Protein AF-A0A060WZL1-F1 (afdb_monomer)

Structure (mmCIF, N/CA/C/O backbone):
data_AF-A0A060WZL1-F1
#
_entry.id   AF-A0A060WZL1-F1
#
loop_
_atom_site.group_PDB
_atom_site.id
_atom_site.type_symbol
_atom_site.label_atom_id
_atom_site.label_alt_id
_atom_site.label_comp_id
_atom_site.label_asym_id
_atom_site.label_entity_id
_atom_site.label_seq_id
_atom_site.pdbx_PDB_ins_code
_atom_site.Cartn_x
_atom_site.Cartn_y
_atom_site.Cartn_z
_atom_site.occupancy
_atom_site.B_iso_or_equiv
_atom_site.auth_seq_id
_atom_site.auth_comp_id
_atom_site.auth_asym_id
_atom_site.auth_atom_id
_atom_site.pdbx_PDB_model_num
ATOM 1 N N . MET A 1 1 ? -18.866 -3.033 -3.674 1.00 69.56 1 MET A N 1
ATOM 2 C CA . MET A 1 1 ? -18.060 -2.738 -2.461 1.00 69.56 1 MET A CA 1
ATOM 3 C C . MET A 1 1 ? -18.823 -1.912 -1.424 1.00 69.56 1 MET A C 1
ATOM 5 O O . MET A 1 1 ? -18.901 -2.348 -0.283 1.00 69.56 1 MET A O 1
ATOM 9 N N . LYS A 1 2 ? -19.464 -0.793 -1.807 1.00 71.50 2 LYS A N 1
ATOM 10 C CA . LYS A 1 2 ? -20.300 0.028 -0.901 1.00 71.50 2 LYS A CA 1
ATOM 11 C C . LYS A 1 2 ? -21.363 -0.769 -0.121 1.00 71.50 2 LYS A C 1
ATOM 13 O O . LYS A 1 2 ? -21.483 -0.596 1.085 1.00 71.50 2 LYS A O 1
ATOM 18 N N . SER A 1 3 ? -22.074 -1.692 -0.778 1.00 76.00 3 SER A N 1
ATOM 19 C CA . SER A 1 3 ? -23.080 -2.559 -0.135 1.00 76.00 3 SER A CA 1
ATOM 20 C C . SER A 1 3 ? -22.503 -3.445 0.976 1.00 76.00 3 SER A C 1
ATOM 22 O O . SER A 1 3 ? -23.128 -3.596 2.025 1.00 76.00 3 SER A O 1
ATOM 24 N N . ARG A 1 4 ? -21.287 -3.977 0.777 1.00 81.25 4 ARG A N 1
ATOM 25 C CA . ARG A 1 4 ? -20.574 -4.799 1.766 1.00 81.25 4 ARG A CA 1
ATOM 26 C C . ARG A 1 4 ? -20.196 -3.974 2.994 1.00 81.25 4 ARG A C 1
ATOM 28 O O . ARG A 1 4 ? -20.510 -4.383 4.102 1.00 81.25 4 ARG A O 1
ATOM 35 N N . ILE A 1 5 ? -19.616 -2.785 2.806 1.00 84.75 5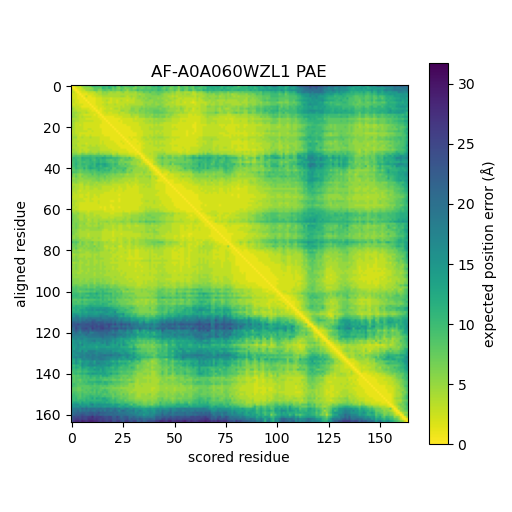 ILE A N 1
ATOM 36 C CA . ILE A 1 5 ? -19.284 -1.875 3.918 1.00 84.75 5 ILE A CA 1
ATOM 37 C C . ILE A 1 5 ? -20.544 -1.474 4.689 1.00 84.75 5 ILE A C 1
ATOM 39 O O . ILE A 1 5 ? -20.560 -1.553 5.914 1.00 84.75 5 ILE A O 1
ATOM 43 N N . GLY A 1 6 ? -21.629 -1.128 3.991 1.00 87.06 6 GLY A N 1
ATOM 44 C CA . GLY A 1 6 ? -22.903 -0.811 4.638 1.00 87.06 6 GLY A CA 1
ATOM 45 C C . GLY A 1 6 ? -23.427 -1.957 5.513 1.00 87.06 6 GLY A C 1
ATOM 46 O O . GLY A 1 6 ? -23.892 -1.716 6.625 1.00 87.06 6 GLY A O 1
ATOM 47 N N . PHE A 1 7 ? -23.305 -3.208 5.056 1.00 88.69 7 PHE A N 1
ATOM 48 C CA . PHE A 1 7 ? -23.651 -4.386 5.859 1.00 88.69 7 PHE A CA 1
ATOM 49 C C . PHE A 1 7 ? -22.784 -4.514 7.120 1.00 88.69 7 PHE A C 1
ATOM 51 O O . PHE A 1 7 ? -23.323 -4.779 8.197 1.00 88.69 7 PHE A O 1
ATOM 58 N N . LEU A 1 8 ? -21.471 -4.272 7.014 1.00 88.94 8 LEU A N 1
ATOM 59 C CA . LEU A 1 8 ? -20.570 -4.288 8.170 1.00 88.94 8 LEU A CA 1
ATOM 60 C C . LEU A 1 8 ? -20.987 -3.252 9.214 1.00 88.94 8 LEU A C 1
ATOM 62 O O . LEU A 1 8 ? -21.129 -3.580 10.390 1.00 88.94 8 LEU A O 1
ATOM 66 N N . PHE A 1 9 ? -21.252 -2.018 8.782 1.00 88.69 9 PHE A N 1
ATOM 67 C CA . PHE A 1 9 ? -21.652 -0.936 9.680 1.00 88.69 9 PHE A CA 1
ATOM 68 C C . PHE A 1 9 ? -22.984 -1.194 10.386 1.00 88.69 9 PHE A C 1
ATOM 70 O O . PHE A 1 9 ? -23.094 -0.883 11.572 1.00 88.69 9 PHE A O 1
ATOM 77 N N . ARG A 1 10 ? -23.967 -1.800 9.706 1.00 90.94 10 ARG A N 1
ATOM 78 C CA . ARG A 1 10 ? -25.245 -2.188 10.330 1.00 90.94 10 ARG A CA 1
ATOM 79 C C . ARG A 1 10 ? -25.059 -3.214 11.448 1.00 90.94 10 ARG A C 1
ATOM 81 O O . ARG A 1 10 ? -25.714 -3.120 12.475 1.00 90.94 10 ARG A O 1
ATOM 88 N N . ASN A 1 11 ? -24.113 -4.134 11.283 1.00 90.69 11 ASN A N 1
ATOM 89 C CA . ASN A 1 11 ? -23.844 -5.202 12.246 1.00 90.69 11 ASN A CA 1
ATOM 90 C C . ASN A 1 11 ? -22.670 -4.887 13.190 1.00 90.69 11 ASN A C 1
ATOM 92 O O . ASN A 1 11 ? -22.186 -5.762 13.905 1.00 90.69 11 ASN A O 1
ATOM 96 N N . LYS A 1 12 ? -22.194 -3.634 13.232 1.00 89.69 12 LYS A N 1
ATOM 97 C CA . LYS A 1 12 ? -20.957 -3.253 13.940 1.00 89.69 12 LYS A CA 1
ATOM 98 C C . LYS A 1 12 ? -20.962 -3.531 15.445 1.00 89.69 12 LYS A C 1
ATOM 100 O O . LYS A 1 12 ? -19.881 -3.550 16.035 1.00 89.69 12 LYS A O 1
ATOM 105 N N . ALA A 1 13 ? -22.139 -3.647 16.060 1.00 90.00 13 ALA A N 1
ATOM 106 C CA . ALA A 1 13 ? -22.301 -3.921 17.486 1.00 90.00 13 ALA A CA 1
ATOM 107 C C . ALA A 1 13 ? -21.988 -5.385 17.834 1.00 90.00 13 ALA A C 1
ATOM 109 O O . ALA A 1 13 ? -21.494 -5.653 18.922 1.00 90.00 13 ALA A O 1
ATOM 110 N N . PHE A 1 14 ? -22.191 -6.307 16.889 1.00 90.62 14 PHE A N 1
ATOM 111 C CA . PHE A 1 14 ? -22.017 -7.747 17.094 1.00 90.62 14 PHE A CA 1
ATOM 112 C C . PHE A 1 14 ? -20.566 -8.225 16.949 1.00 90.62 14 PHE A C 1
ATOM 114 O O . PHE A 1 14 ? -20.265 -9.385 17.209 1.00 90.62 14 PHE A O 1
ATOM 121 N N . PHE A 1 15 ? -19.649 -7.349 16.527 1.00 92.00 15 PHE A N 1
ATOM 122 C CA . PHE A 1 15 ? -18.254 -7.710 16.290 1.00 92.00 15 PHE A CA 1
ATOM 123 C C . PHE A 1 15 ? -17.327 -7.125 17.356 1.00 92.00 15 PHE A C 1
ATOM 125 O O . PHE A 1 15 ? -17.322 -5.912 17.599 1.00 92.00 15 PHE A O 1
ATOM 132 N N . THR A 1 16 ? -16.458 -7.972 17.911 1.00 94.25 16 THR A N 1
ATOM 133 C CA . THR A 1 16 ? -15.305 -7.534 18.709 1.00 94.25 16 THR A CA 1
ATOM 134 C C . THR A 1 16 ? -14.316 -6.754 17.839 1.00 94.25 16 THR A C 1
ATOM 136 O O . THR A 1 16 ? -14.303 -6.893 16.615 1.00 94.25 16 THR A O 1
ATOM 139 N N . HIS A 1 17 ? -13.457 -5.932 18.445 1.00 92.06 17 HIS A N 1
ATOM 140 C CA . HIS A 1 17 ? -12.475 -5.140 17.692 1.00 92.06 17 HIS A CA 1
ATOM 141 C C . HIS A 1 17 ? -11.554 -6.021 16.822 1.00 92.06 17 HIS A C 1
ATOM 143 O O . HIS A 1 17 ? -11.400 -5.761 15.627 1.00 92.06 17 HIS A O 1
ATOM 149 N N . ALA A 1 18 ? -11.049 -7.129 17.375 1.00 94.00 18 ALA A N 1
ATOM 150 C CA . ALA A 1 18 ? -10.236 -8.100 16.640 1.00 94.00 18 ALA A CA 1
ATOM 151 C C . ALA A 1 18 ? -10.992 -8.747 15.462 1.00 94.00 18 ALA A C 1
ATOM 153 O O . ALA A 1 18 ? -10.426 -8.925 14.378 1.00 94.00 18 ALA A O 1
ATOM 154 N N . ALA A 1 19 ? -12.285 -9.052 15.637 1.00 94.62 19 ALA A N 1
ATOM 155 C CA . ALA A 1 19 ? -13.120 -9.586 14.564 1.00 94.62 19 ALA A CA 1
ATOM 156 C C . ALA A 1 19 ? -13.303 -8.564 13.434 1.00 94.62 19 ALA A C 1
ATOM 158 O O . ALA A 1 19 ? -13.153 -8.915 12.265 1.00 94.62 19 ALA A O 1
ATOM 159 N N . LYS A 1 20 ? -13.546 -7.287 13.764 1.00 94.44 20 LYS A N 1
ATOM 160 C CA . LYS A 1 20 ? -13.655 -6.213 12.762 1.00 94.44 20 LYS A CA 1
ATOM 161 C C . LYS A 1 20 ? -12.376 -6.062 11.954 1.00 94.44 20 LYS A C 1
ATOM 163 O O . LYS A 1 20 ? -12.438 -6.020 10.727 1.00 94.44 20 LYS A O 1
ATOM 168 N N . TYR A 1 21 ? -11.234 -6.022 12.637 1.00 94.00 21 TYR A N 1
ATOM 169 C CA . TYR A 1 21 ? -9.926 -5.917 11.998 1.00 94.00 21 TYR A CA 1
ATOM 170 C C .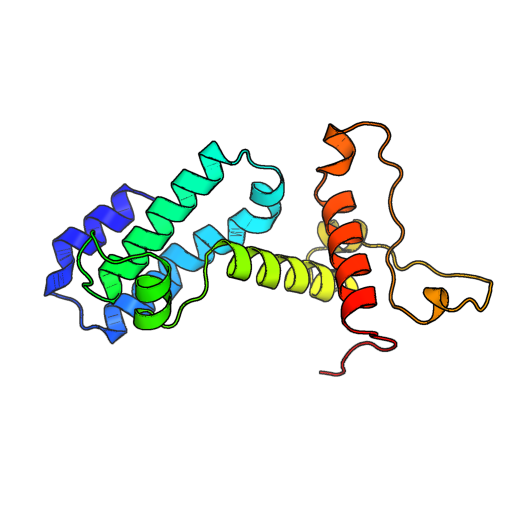 TYR A 1 21 ? -9.694 -7.085 11.031 1.00 94.00 21 TYR A C 1
ATOM 172 O O . TYR A 1 21 ? -9.375 -6.883 9.859 1.00 94.00 21 TYR A O 1
ATOM 180 N N . THR A 1 22 ? -9.936 -8.314 11.495 1.00 94.44 22 THR A N 1
ATOM 181 C CA . THR A 1 22 ? -9.783 -9.534 10.689 1.00 94.44 22 THR A CA 1
ATOM 182 C C . THR A 1 22 ? -10.702 -9.527 9.470 1.00 94.44 22 THR A C 1
ATOM 184 O O . THR A 1 22 ? -10.278 -9.877 8.369 1.00 94.44 22 THR A O 1
ATOM 187 N N . LEU A 1 23 ? -11.949 -9.092 9.643 1.00 93.88 23 LEU A N 1
ATOM 188 C CA . LEU A 1 23 ? -12.939 -9.040 8.576 1.00 93.88 23 LEU A CA 1
ATOM 189 C C . LEU A 1 23 ? -12.535 -8.047 7.483 1.00 93.88 23 LEU A C 1
ATOM 191 O O . LEU A 1 23 ? -12.529 -8.408 6.306 1.00 93.88 23 LEU A O 1
ATOM 195 N N . VAL A 1 24 ? -12.134 -6.828 7.858 1.00 93.44 24 VAL A N 1
ATOM 196 C CA . VAL A 1 24 ? -11.641 -5.825 6.900 1.00 93.44 24 VAL A CA 1
ATOM 197 C C . VAL A 1 24 ? -10.392 -6.336 6.185 1.00 93.44 24 VAL A C 1
ATOM 199 O O . VAL A 1 24 ? -10.341 -6.313 4.953 1.00 93.44 24 VAL A O 1
ATOM 202 N N . LYS A 1 25 ? -9.429 -6.883 6.938 1.00 92.38 25 LYS A N 1
ATOM 203 C CA . LYS A 1 25 ? -8.174 -7.416 6.395 1.00 92.38 25 LYS A CA 1
ATOM 204 C C . LYS A 1 25 ? -8.380 -8.564 5.408 1.00 92.38 25 LYS A C 1
ATOM 206 O O . LYS A 1 25 ? -7.610 -8.678 4.465 1.00 92.38 25 LYS A O 1
ATOM 211 N N . ARG A 1 26 ? -9.396 -9.409 5.603 1.00 92.25 26 ARG A N 1
ATOM 212 C CA . ARG A 1 26 ? -9.662 -10.570 4.734 1.00 92.25 26 ARG A CA 1
ATOM 213 C C . ARG A 1 26 ? -10.601 -10.281 3.567 1.00 92.25 26 ARG A C 1
ATOM 215 O O . ARG A 1 26 ? -10.566 -11.011 2.587 1.00 92.25 26 ARG A O 1
ATOM 222 N N . THR A 1 27 ? -11.456 -9.263 3.663 1.00 91.44 27 THR A N 1
ATOM 223 C CA . THR A 1 27 ? -12.526 -9.051 2.667 1.00 91.44 27 THR A CA 1
ATOM 224 C C . THR A 1 27 ? -12.385 -7.767 1.861 1.00 91.44 27 THR A C 1
ATOM 226 O O . THR A 1 27 ? -12.760 -7.749 0.690 1.00 91.44 27 THR A O 1
ATOM 229 N N . ILE A 1 28 ? -11.875 -6.694 2.468 1.00 90.19 28 ILE A N 1
ATOM 230 C CA . ILE A 1 28 ? -11.783 -5.370 1.843 1.00 90.19 28 ILE A CA 1
ATOM 231 C C . ILE A 1 28 ? -10.374 -5.150 1.309 1.00 90.19 28 ILE A C 1
ATOM 233 O O . ILE A 1 28 ? -10.233 -4.833 0.131 1.00 90.19 28 ILE A O 1
ATOM 237 N N . LEU A 1 29 ? -9.348 -5.354 2.147 1.00 89.38 29 LEU A N 1
ATOM 238 C CA . LEU A 1 29 ? -7.962 -5.090 1.749 1.00 89.38 29 LEU A CA 1
ATOM 239 C C . LEU A 1 29 ? -7.533 -5.883 0.508 1.00 89.38 29 LEU A C 1
ATOM 241 O O . LEU A 1 29 ? -7.045 -5.240 -0.410 1.00 89.38 29 LEU A O 1
ATOM 245 N N . PRO A 1 30 ? -7.814 -7.196 0.367 1.00 88.75 30 PRO A N 1
ATOM 246 C CA . PRO A 1 30 ? -7.380 -7.938 -0.816 1.00 88.75 30 PRO A CA 1
ATOM 247 C C . PRO A 1 30 ? -8.019 -7.428 -2.113 1.00 88.75 30 PRO A C 1
ATOM 249 O O . PRO A 1 30 ? -7.424 -7.534 -3.176 1.00 88.75 30 PRO A O 1
ATOM 252 N N . VAL A 1 31 ? -9.226 -6.854 -2.038 1.00 87.94 31 VAL A N 1
ATOM 253 C CA . VAL A 1 31 ? -9.902 -6.256 -3.201 1.00 87.94 31 VAL A CA 1
ATOM 254 C C . VAL A 1 31 ? -9.261 -4.921 -3.583 1.00 87.94 31 VAL A C 1
ATOM 256 O O . VAL A 1 31 ? -9.173 -4.613 -4.769 1.00 87.94 31 VAL A O 1
ATOM 259 N N . LEU A 1 32 ? -8.829 -4.130 -2.594 1.00 86.44 32 LEU A N 1
ATOM 260 C CA . LEU A 1 32 ? -8.079 -2.895 -2.839 1.00 86.44 32 LEU A CA 1
ATOM 261 C C . LEU A 1 32 ? -6.690 -3.214 -3.403 1.00 86.44 32 LEU A C 1
ATOM 263 O O . LEU A 1 32 ? -6.321 -2.662 -4.434 1.00 86.44 32 LEU A O 1
ATOM 267 N N . ASP A 1 33 ? -5.988 -4.164 -2.783 1.00 83.06 33 ASP A N 1
ATOM 268 C CA . ASP A 1 33 ? -4.641 -4.585 -3.173 1.00 83.06 33 ASP A CA 1
ATOM 269 C C . ASP A 1 33 ? -4.614 -5.253 -4.543 1.00 83.06 33 ASP A C 1
ATOM 271 O O . ASP A 1 33 ? -3.656 -5.077 -5.267 1.00 83.06 33 ASP A O 1
ATOM 275 N N . PHE A 1 34 ? -5.641 -6.012 -4.936 1.00 79.25 34 PHE A N 1
ATOM 276 C CA . PHE A 1 34 ? -5.675 -6.621 -6.270 1.00 79.25 34 PHE A CA 1
ATOM 277 C C . PHE A 1 34 ? -5.738 -5.575 -7.386 1.00 79.25 34 PHE A C 1
ATOM 279 O O . PHE A 1 34 ? -5.204 -5.768 -8.477 1.00 79.25 34 PHE A O 1
ATOM 286 N N . GLY A 1 35 ? -6.454 -4.481 -7.136 1.00 74.31 35 GLY A N 1
ATOM 287 C CA . GLY A 1 35 ? -6.673 -3.471 -8.152 1.00 74.31 35 GLY A CA 1
ATOM 288 C C . GLY A 1 35 ? -5.495 -2.522 -8.339 1.00 74.31 35 GLY A C 1
ATOM 289 O O . GLY A 1 35 ? -5.507 -1.771 -9.303 1.00 74.31 35 GLY A O 1
ATOM 290 N N . ASP A 1 36 ? -4.480 -2.536 -7.478 1.00 70.75 36 ASP A N 1
ATOM 291 C CA . ASP A 1 36 ? -3.394 -1.553 -7.489 1.00 70.75 36 ASP A CA 1
ATOM 292 C C . ASP A 1 36 ? -2.576 -1.537 -8.799 1.00 70.75 36 ASP A C 1
ATOM 294 O O . ASP A 1 36 ? -2.309 -0.460 -9.338 1.00 70.75 36 ASP A O 1
ATOM 298 N N . VAL A 1 37 ? -2.290 -2.709 -9.381 1.00 68.75 37 VAL A N 1
ATOM 299 C CA . VAL A 1 37 ? -1.622 -2.884 -10.685 1.00 68.75 37 VAL A CA 1
ATOM 300 C C . VAL A 1 37 ? -2.411 -2.201 -11.807 1.00 68.75 37 VAL A C 1
ATOM 302 O O . VAL A 1 37 ? -1.830 -1.652 -12.745 1.00 68.75 37 VAL A O 1
ATOM 305 N N . ILE A 1 38 ? -3.741 -2.220 -11.705 1.00 71.38 38 ILE A N 1
ATOM 306 C CA . ILE A 1 38 ? -4.662 -1.639 -12.687 1.00 71.38 38 ILE A CA 1
ATOM 307 C C . ILE A 1 38 ? -4.875 -0.145 -12.395 1.00 71.38 38 ILE A C 1
ATOM 309 O O . ILE A 1 38 ? -4.903 0.684 -13.304 1.00 71.38 38 ILE A O 1
ATOM 313 N N . TYR A 1 39 ? -5.007 0.221 -11.119 1.00 72.06 39 TYR A N 1
ATOM 314 C CA . TYR A 1 39 ? -5.359 1.564 -10.670 1.00 72.06 39 TYR A CA 1
ATOM 315 C C . TYR A 1 39 ? -4.203 2.556 -10.717 1.00 72.06 39 TYR A C 1
ATOM 317 O O . TYR A 1 39 ? -4.462 3.753 -10.640 1.00 72.06 39 TYR A O 1
ATOM 325 N N . LYS A 1 40 ? -2.953 2.117 -10.909 1.00 71.81 40 LYS A N 1
ATOM 326 C CA . LYS A 1 40 ? -1.821 3.028 -11.155 1.00 71.81 40 LYS A CA 1
ATOM 327 C C . LYS A 1 40 ? -2.089 3.998 -12.318 1.00 71.81 40 LYS A C 1
ATOM 329 O O . LYS A 1 40 ? -1.619 5.129 -12.286 1.00 71.81 40 LYS A O 1
ATOM 334 N N . ILE A 1 41 ? -2.876 3.570 -13.308 1.00 72.25 41 ILE A N 1
ATOM 335 C CA . ILE A 1 41 ? -3.250 4.362 -14.493 1.00 72.25 41 ILE A CA 1
ATOM 336 C C . ILE A 1 41 ? -4.593 5.096 -14.285 1.00 72.25 41 ILE A C 1
ATOM 338 O O . ILE A 1 41 ? -5.031 5.881 -15.124 1.00 72.25 41 ILE A O 1
ATOM 342 N N . ALA A 1 42 ? -5.292 4.846 -13.175 1.00 79.06 42 ALA A N 1
ATOM 343 C CA .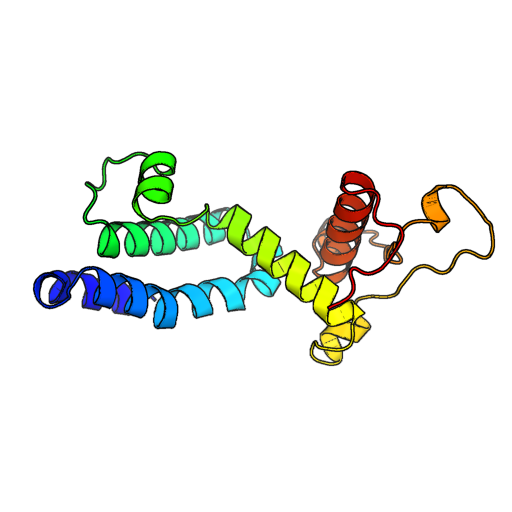 ALA A 1 42 ? -6.602 5.430 -12.925 1.00 79.06 42 ALA A CA 1
ATOM 344 C C . ALA A 1 42 ? -6.504 6.919 -12.562 1.00 79.06 42 ALA A C 1
ATOM 346 O O . ALA A 1 42 ? -5.583 7.368 -11.883 1.00 79.06 42 ALA A O 1
ATOM 347 N N . ALA A 1 43 ? -7.514 7.687 -12.973 1.00 80.38 43 ALA A N 1
ATOM 348 C CA . ALA A 1 43 ? -7.615 9.099 -12.629 1.00 80.38 43 ALA A CA 1
ATOM 349 C C . ALA A 1 43 ? -7.779 9.314 -11.112 1.00 80.38 43 ALA A C 1
ATOM 351 O O . ALA A 1 43 ? -8.449 8.536 -10.425 1.00 80.38 43 ALA A O 1
ATOM 352 N N . ASN A 1 44 ? -7.284 10.449 -10.609 1.00 82.00 44 ASN A N 1
ATOM 353 C CA . ASN A 1 44 ? -7.395 10.840 -9.195 1.00 82.00 44 ASN A CA 1
ATOM 354 C C . ASN A 1 44 ? -8.844 10.840 -8.669 1.00 82.00 44 ASN A C 1
ATOM 356 O O . ASN A 1 44 ? -9.083 10.573 -7.494 1.00 82.00 44 ASN A O 1
ATOM 360 N N . THR A 1 45 ? -9.831 11.084 -9.537 1.00 84.38 45 THR A N 1
ATOM 361 C CA . THR A 1 45 ? -11.264 11.043 -9.195 1.00 84.38 45 THR A CA 1
ATOM 362 C C . THR A 1 45 ? -11.786 9.636 -8.884 1.00 84.38 45 THR A C 1
ATOM 364 O O . THR A 1 45 ? -12.796 9.490 -8.195 1.00 84.38 45 THR A O 1
ATOM 367 N N . LEU A 1 46 ? -11.138 8.590 -9.403 1.00 81.69 46 LEU A N 1
ATOM 368 C CA . LEU A 1 46 ? -11.423 7.195 -9.065 1.00 81.69 46 LEU A CA 1
ATOM 369 C C . LEU A 1 46 ? -10.658 6.781 -7.808 1.00 81.69 46 LEU A C 1
ATOM 371 O O . LEU A 1 46 ? -11.236 6.123 -6.943 1.00 81.69 46 LEU A O 1
ATOM 375 N N . LEU A 1 47 ? -9.405 7.225 -7.676 1.00 83.06 47 LEU A N 1
ATOM 376 C CA . LEU A 1 47 ? -8.586 6.982 -6.487 1.00 83.06 47 LEU A CA 1
ATOM 377 C C . LEU A 1 47 ? -9.236 7.561 -5.223 1.00 83.06 47 LEU A C 1
ATOM 379 O O . LEU A 1 47 ? -9.369 6.848 -4.234 1.00 83.06 47 LEU A O 1
ATOM 383 N N . SER A 1 48 ? -9.795 8.774 -5.286 1.00 86.69 48 SER A N 1
ATOM 384 C CA . SER A 1 48 ? -10.494 9.379 -4.142 1.00 86.69 48 SER A CA 1
ATOM 385 C C . SER A 1 48 ? -11.722 8.580 -3.681 1.00 86.69 48 SER A C 1
ATOM 387 O O . SER A 1 48 ? -12.065 8.561 -2.497 1.00 86.69 48 SER A O 1
ATOM 389 N N . LYS A 1 49 ? -12.384 7.852 -4.593 1.00 88.19 49 LYS A N 1
ATOM 390 C CA . LYS A 1 49 ? -13.482 6.937 -4.238 1.00 88.19 49 LYS A CA 1
ATOM 391 C C . LYS A 1 49 ? -12.968 5.689 -3.518 1.00 88.19 49 LYS A C 1
ATOM 393 O O . LYS A 1 49 ? -13.683 5.166 -2.662 1.00 88.19 49 LYS A O 1
ATOM 398 N N . LEU A 1 50 ? -11.770 5.210 -3.857 1.00 88.69 50 LEU A N 1
ATOM 399 C CA . LEU A 1 50 ? -11.111 4.108 -3.152 1.00 88.69 50 LEU A CA 1
ATOM 400 C C . LEU A 1 50 ? -10.656 4.550 -1.759 1.00 88.69 50 LEU A C 1
ATOM 402 O O . LEU A 1 50 ? -10.915 3.826 -0.799 1.00 88.69 50 LEU A O 1
ATOM 406 N N . ASP A 1 51 ? -10.107 5.759 -1.626 1.00 89.31 51 ASP A N 1
ATOM 407 C CA . ASP A 1 51 ? -9.751 6.341 -0.326 1.00 89.31 51 ASP A CA 1
ATOM 408 C C . ASP A 1 51 ? -10.971 6.450 0.593 1.00 89.31 51 ASP A C 1
ATOM 410 O O . ASP A 1 51 ? -10.912 6.071 1.760 1.00 89.31 51 ASP A O 1
ATOM 414 N N . ALA A 1 52 ? -12.126 6.873 0.069 1.00 89.94 52 ALA A N 1
ATOM 415 C CA . ALA A 1 52 ? -13.362 6.925 0.851 1.00 89.94 52 ALA A CA 1
ATOM 416 C C . ALA A 1 52 ? -13.788 5.539 1.377 1.00 89.94 52 ALA A C 1
ATOM 418 O O . ALA A 1 52 ? -14.228 5.403 2.522 1.00 89.94 52 ALA A O 1
ATOM 419 N N . VAL A 1 53 ? -13.652 4.496 0.551 1.00 90.88 53 VAL A N 1
ATOM 420 C CA . VAL A 1 53 ? -13.934 3.099 0.922 1.00 90.88 53 VAL A CA 1
ATOM 421 C C . VAL A 1 53 ? -12.934 2.603 1.968 1.00 90.88 53 VAL A C 1
ATOM 423 O O . VAL A 1 53 ? -13.345 1.972 2.944 1.00 90.88 53 VAL A O 1
ATOM 426 N N . TYR A 1 54 ? -11.650 2.913 1.789 1.00 92.00 54 TYR A N 1
ATOM 427 C CA . TYR A 1 54 ? -10.582 2.567 2.719 1.00 92.00 54 TYR A CA 1
ATOM 428 C C . TYR A 1 54 ? -10.800 3.227 4.081 1.00 92.00 54 TYR A C 1
ATOM 430 O O . TYR A 1 54 ? -10.950 2.518 5.074 1.00 92.00 54 TYR A O 1
ATOM 438 N N . ASN A 1 55 ? -10.970 4.551 4.119 1.00 92.38 55 ASN A N 1
ATOM 439 C CA . ASN A 1 55 ? -11.228 5.323 5.337 1.00 92.38 55 ASN A CA 1
ATOM 440 C C . ASN A 1 55 ? -12.478 4.828 6.069 1.00 92.38 55 ASN A C 1
ATOM 442 O O . ASN A 1 55 ? -12.453 4.640 7.284 1.00 92.38 55 ASN A O 1
ATOM 446 N N . SER A 1 56 ? -13.552 4.516 5.334 1.00 91.69 56 SER A N 1
ATOM 447 C CA . SER A 1 56 ? -14.758 3.912 5.919 1.00 91.69 56 SER A CA 1
ATOM 448 C C . SER A 1 56 ? -14.456 2.579 6.613 1.00 91.69 56 SER A C 1
ATOM 450 O O . SER A 1 56 ? -14.998 2.298 7.682 1.00 91.69 56 SER A O 1
ATOM 452 N N . ALA A 1 57 ? -13.587 1.749 6.035 1.00 92.69 57 ALA A N 1
ATOM 453 C CA . ALA A 1 57 ? -13.183 0.489 6.645 1.00 92.69 57 ALA A CA 1
ATOM 454 C C . ALA A 1 57 ? -12.341 0.703 7.916 1.00 92.69 57 ALA A C 1
ATOM 456 O O . ALA A 1 57 ? -12.500 -0.051 8.876 1.00 92.69 57 ALA A O 1
ATOM 457 N N . ILE A 1 58 ? -11.512 1.750 7.967 1.00 93.25 58 ILE A N 1
ATOM 458 C CA . ILE A 1 58 ? -10.763 2.108 9.181 1.00 93.25 58 ILE A CA 1
ATOM 459 C C . ILE A 1 58 ? -11.711 2.588 10.274 1.00 93.25 58 ILE A C 1
ATOM 461 O O . ILE A 1 58 ? -11.677 2.046 11.375 1.00 93.25 58 ILE A O 1
ATOM 465 N N . HIS A 1 59 ? -12.631 3.507 9.957 1.00 92.94 59 HIS A N 1
ATOM 466 C CA . HIS A 1 59 ? -13.659 3.965 10.900 1.00 92.94 59 HIS A CA 1
ATOM 467 C C . HIS A 1 59 ? -14.497 2.811 11.454 1.00 92.94 59 HIS A C 1
ATOM 469 O O . HIS A 1 59 ? -14.851 2.805 12.634 1.00 92.94 59 HIS A O 1
ATOM 475 N N . PHE A 1 60 ? -14.803 1.804 10.630 1.00 92.69 60 PHE A N 1
ATOM 476 C CA . PHE A 1 60 ? -15.515 0.616 11.093 1.00 92.69 60 PHE A CA 1
ATOM 477 C C . PHE A 1 60 ? -14.759 -0.107 12.221 1.00 92.69 60 PHE A C 1
ATOM 479 O O . PHE A 1 60 ? -15.381 -0.528 13.205 1.00 92.69 60 PHE A O 1
ATOM 486 N N . VAL A 1 61 ? -13.435 -0.228 12.094 1.00 93.31 61 VAL A N 1
ATOM 487 C CA . VAL A 1 61 ? -12.559 -0.917 13.051 1.00 93.31 61 VAL A CA 1
ATOM 488 C C . VAL A 1 61 ? -12.272 -0.059 14.283 1.00 93.31 61 VAL A C 1
ATOM 490 O O . VAL A 1 61 ? -12.482 -0.528 15.405 1.00 93.31 61 VAL A O 1
ATOM 493 N N . THR A 1 62 ? -11.836 1.187 14.085 1.00 92.12 62 THR A N 1
ATOM 494 C CA . THR A 1 62 ? -11.390 2.099 15.154 1.00 92.12 62 THR A CA 1
ATOM 495 C C . THR A 1 62 ? -12.544 2.723 15.928 1.00 92.12 62 THR A C 1
ATOM 497 O O . THR A 1 62 ? -12.355 3.143 17.063 1.00 92.12 62 THR A O 1
ATOM 500 N N . LYS A 1 63 ? -13.749 2.778 15.339 1.00 89.94 63 LYS A N 1
ATOM 501 C CA . LYS A 1 63 ? -14.900 3.541 15.853 1.00 89.94 63 LYS A CA 1
ATOM 502 C C . LYS A 1 63 ? -14.604 5.041 16.037 1.00 89.94 63 LYS A C 1
ATOM 504 O O . LYS A 1 63 ? -15.340 5.709 16.760 1.00 89.94 63 LYS A O 1
ATOM 509 N N . ALA A 1 64 ? -13.563 5.567 15.389 1.00 90.38 64 ALA A N 1
ATOM 510 C CA . ALA A 1 64 ? -13.221 6.983 15.458 1.00 90.38 64 ALA A CA 1
ATOM 511 C C . ALA A 1 64 ? -14.342 7.853 14.847 1.00 90.38 64 ALA A C 1
ATOM 513 O O . ALA A 1 64 ? -14.964 7.420 13.865 1.00 90.38 64 ALA A O 1
ATOM 514 N N . PRO A 1 65 ? -14.601 9.061 15.384 1.00 90.88 65 PRO A N 1
ATOM 515 C CA . PRO A 1 65 ? -15.520 10.025 14.783 1.00 90.88 65 PRO A CA 1
ATOM 516 C C . PRO A 1 65 ? -15.199 10.293 13.309 1.00 90.88 65 PRO A C 1
ATOM 518 O O . PRO A 1 65 ? -14.039 10.327 12.920 1.00 90.88 65 PRO A O 1
ATOM 521 N N . TYR A 1 66 ? -16.212 10.550 12.478 1.00 88.31 66 TYR A N 1
ATOM 522 C CA . TYR A 1 66 ? -15.992 10.868 11.056 1.00 88.31 66 TYR A CA 1
ATOM 523 C C . TYR A 1 66 ? -15.249 12.192 10.820 1.00 88.31 66 TYR A C 1
ATOM 525 O O . TYR A 1 66 ? -14.784 12.442 9.714 1.00 88.31 66 TYR A O 1
ATOM 533 N N . THR A 1 67 ? -15.144 13.036 11.845 1.00 91.44 67 THR A N 1
ATOM 534 C CA . THR A 1 67 ? -14.376 14.286 11.829 1.00 91.44 67 THR A CA 1
ATOM 535 C C . THR A 1 67 ? -12.892 14.083 12.131 1.00 91.44 67 THR A C 1
ATOM 537 O O . THR A 1 67 ? -12.123 15.034 12.025 1.00 91.44 67 THR A O 1
ATOM 540 N N . THR A 1 68 ? -12.475 12.873 12.525 1.00 92.38 68 THR A N 1
ATOM 541 C CA . THR A 1 68 ? -11.070 12.567 12.799 1.00 92.38 68 THR A CA 1
ATOM 542 C C . THR A 1 68 ? -10.232 12.762 11.541 1.00 92.38 68 THR A C 1
ATOM 544 O O . THR A 1 68 ? -10.566 12.260 10.467 1.00 92.38 68 THR A O 1
ATOM 547 N N . HIS A 1 69 ? -9.120 13.477 11.688 1.00 92.44 69 HIS A N 1
ATOM 548 C CA . HIS A 1 69 ? -8.187 13.709 10.599 1.00 92.44 69 HIS A CA 1
ATOM 549 C C . HIS A 1 69 ? -7.569 12.384 10.119 1.00 92.44 69 HIS A C 1
ATOM 551 O O . HIS A 1 69 ? -7.278 11.488 10.912 1.00 92.44 69 HIS A O 1
ATOM 557 N N . HIS A 1 70 ? -7.356 12.240 8.809 1.00 87.88 70 HIS A N 1
ATOM 558 C CA . HIS A 1 70 ? -6.936 10.969 8.207 1.00 87.88 70 HIS A CA 1
ATOM 559 C C . HIS A 1 70 ? -5.605 10.410 8.754 1.00 87.88 70 HIS A C 1
ATOM 561 O O . HIS A 1 70 ? -5.477 9.197 8.885 1.00 87.88 70 HIS A O 1
ATOM 567 N N . CYS A 1 71 ? -4.641 11.256 9.141 1.00 89.81 71 CYS A N 1
ATOM 568 C CA . CYS A 1 71 ? -3.372 10.808 9.724 1.00 89.81 71 CYS A CA 1
ATOM 569 C C . CYS A 1 71 ? -3.587 10.140 11.085 1.00 89.81 71 CYS A C 1
ATOM 571 O O . CYS A 1 71 ? -3.054 9.060 11.336 1.00 89.81 71 CYS A O 1
ATOM 573 N N . ASP A 1 72 ? -4.423 10.745 11.928 1.00 91.56 72 ASP A N 1
ATOM 574 C CA . ASP A 1 72 ? -4.752 10.203 13.246 1.00 91.56 72 ASP A CA 1
ATOM 575 C C . ASP A 1 72 ? -5.572 8.921 13.098 1.00 91.56 72 ASP A C 1
ATOM 577 O O . ASP A 1 72 ? -5.361 7.949 13.820 1.00 91.56 72 ASP A O 1
ATOM 581 N N . LEU A 1 73 ? -6.468 8.879 12.106 1.00 92.88 73 LEU A N 1
ATOM 582 C CA . LEU A 1 73 ? -7.247 7.690 11.774 1.00 92.88 73 LEU A CA 1
ATOM 583 C C . LEU A 1 73 ? -6.345 6.504 11.393 1.00 92.88 73 LEU A C 1
ATOM 585 O O . LEU A 1 73 ? -6.574 5.383 11.854 1.00 92.88 73 LEU A O 1
ATOM 589 N N . TYR A 1 74 ? -5.320 6.750 10.575 1.00 92.88 74 TYR A N 1
ATOM 590 C CA . TYR A 1 74 ? -4.315 5.761 10.180 1.00 92.88 74 TYR A CA 1
ATOM 591 C C . TYR A 1 74 ? -3.495 5.273 11.377 1.00 92.88 74 TYR A C 1
ATOM 593 O O . TYR A 1 74 ? -3.367 4.061 11.576 1.00 92.88 74 TYR A O 1
ATOM 601 N N . ALA A 1 75 ? -3.028 6.196 12.222 1.00 91.38 75 ALA A N 1
ATOM 602 C CA . ALA A 1 75 ? -2.287 5.870 13.437 1.00 91.38 75 ALA A CA 1
ATOM 603 C C . ALA A 1 75 ? -3.119 5.013 14.408 1.00 91.38 75 ALA A C 1
ATOM 605 O O . ALA A 1 75 ? -2.653 3.971 14.866 1.00 91.38 75 ALA A O 1
ATOM 606 N N . LEU A 1 76 ? -4.380 5.388 14.651 1.00 90.31 76 LEU A N 1
ATOM 607 C CA . LEU A 1 76 ? -5.313 4.641 15.503 1.00 90.31 76 LEU A CA 1
ATOM 608 C C . LEU A 1 76 ? -5.622 3.238 14.964 1.00 90.31 76 LEU A C 1
ATOM 610 O O . LEU A 1 76 ? -5.804 2.301 15.737 1.00 90.31 76 LEU A O 1
ATOM 614 N N . GLY A 1 77 ? -5.721 3.090 13.640 1.00 85.69 77 GLY A N 1
ATOM 615 C CA . GLY A 1 77 ? -5.976 1.805 12.986 1.00 85.69 77 GLY A CA 1
ATOM 616 C C . GLY A 1 77 ? -4.743 0.908 12.854 1.00 85.69 77 GLY A C 1
ATOM 617 O O . GLY A 1 77 ? -4.886 -0.262 12.493 1.00 85.69 77 GLY A O 1
ATOM 618 N N . GLY A 1 78 ? -3.543 1.440 13.113 1.00 89.88 78 GLY A N 1
ATOM 619 C CA . GLY A 1 78 ? -2.280 0.753 12.841 1.00 89.88 78 GLY A CA 1
ATOM 620 C C . GLY A 1 78 ? -2.082 0.444 11.353 1.00 89.88 78 GLY A C 1
ATOM 621 O O . GLY A 1 78 ? -1.474 -0.570 11.007 1.00 89.88 78 GLY A O 1
ATOM 622 N N . TRP A 1 79 ? -2.642 1.269 10.464 1.00 90.69 79 TRP A N 1
ATOM 623 C CA . TRP A 1 79 ? -2.566 1.093 9.013 1.00 90.69 79 TRP A CA 1
ATOM 624 C C . TRP A 1 79 ? -1.918 2.308 8.357 1.00 90.69 79 TRP A C 1
ATOM 626 O O . TRP A 1 79 ? -2.109 3.430 8.804 1.00 90.69 79 TRP A O 1
ATOM 636 N N . SER A 1 80 ? -1.162 2.094 7.280 1.00 91.69 80 SER A N 1
ATOM 637 C CA . SER A 1 80 ? -0.612 3.182 6.466 1.00 91.69 80 SER A CA 1
ATOM 638 C C . SER A 1 80 ? -1.677 3.786 5.544 1.00 91.69 80 SER A C 1
ATOM 640 O O . SER A 1 80 ? -2.773 3.239 5.389 1.00 91.69 80 SER A O 1
ATOM 642 N N . SER A 1 81 ? -1.364 4.913 4.902 1.00 90.50 81 SER A N 1
ATOM 643 C CA . SER A 1 81 ? -2.233 5.452 3.854 1.00 90.50 81 SER A CA 1
ATOM 644 C C . SER A 1 81 ? -2.378 4.457 2.699 1.00 90.50 81 SER A C 1
ATOM 646 O O . SER A 1 81 ? -1.466 3.671 2.412 1.00 90.50 81 SER A O 1
ATOM 648 N N . LEU A 1 82 ? -3.517 4.510 2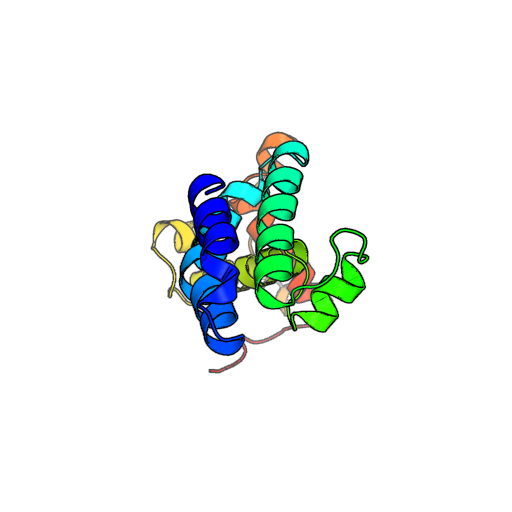.004 1.00 88.44 82 LEU A N 1
ATOM 649 C CA . LEU A 1 82 ? -3.772 3.636 0.858 1.00 88.44 82 LEU A CA 1
ATOM 650 C C . LEU A 1 82 ? -2.691 3.796 -0.222 1.00 88.44 82 LEU A C 1
ATOM 652 O O . LEU A 1 82 ? -2.235 2.812 -0.794 1.00 88.44 82 LEU A O 1
ATOM 656 N N . HIS A 1 83 ? -2.216 5.026 -0.426 1.00 86.19 83 HIS A N 1
ATOM 657 C CA . HIS A 1 83 ? -1.116 5.332 -1.335 1.00 86.19 83 HIS A CA 1
ATOM 658 C C . HIS A 1 83 ? 0.176 4.576 -0.987 1.00 86.19 83 HIS A C 1
ATOM 660 O O . HIS A 1 83 ? 0.719 3.877 -1.839 1.00 86.19 83 HIS A O 1
ATOM 666 N N . ILE A 1 84 ? 0.638 4.654 0.269 1.00 88.06 84 ILE A N 1
ATOM 667 C CA . ILE A 1 84 ? 1.857 3.958 0.721 1.00 88.06 84 ILE A CA 1
ATOM 668 C C . ILE A 1 84 ? 1.694 2.445 0.567 1.00 88.06 84 ILE A C 1
ATOM 670 O O . ILE A 1 84 ? 2.620 1.741 0.157 1.00 88.06 84 ILE A O 1
ATOM 674 N N . ARG A 1 85 ? 0.503 1.935 0.890 1.00 88.81 85 ARG A N 1
ATOM 675 C CA . ARG A 1 85 ? 0.178 0.517 0.759 1.00 88.81 85 ARG A CA 1
ATOM 676 C C . ARG A 1 85 ? 0.260 0.054 -0.698 1.00 88.81 85 ARG A C 1
ATOM 678 O O . ARG A 1 85 ? 0.947 -0.930 -0.963 1.00 88.81 85 ARG A O 1
ATOM 685 N N . HIS A 1 86 ? -0.370 0.780 -1.623 1.00 86.38 86 HIS A N 1
ATOM 686 C CA . HIS A 1 86 ? -0.292 0.499 -3.058 1.00 86.38 86 HIS A CA 1
ATOM 687 C C . HIS A 1 86 ? 1.147 0.570 -3.566 1.00 86.38 86 HIS A C 1
ATOM 689 O O . HIS A 1 86 ? 1.593 -0.337 -4.254 1.00 86.38 86 HIS A O 1
ATOM 695 N N . GLN A 1 87 ? 1.907 1.602 -3.194 1.00 86.12 87 GLN A N 1
ATOM 696 C CA . GLN A 1 87 ? 3.301 1.734 -3.619 1.00 86.12 87 GLN A CA 1
ATOM 697 C C . GLN A 1 87 ? 4.156 0.557 -3.128 1.00 86.12 87 GLN A C 1
ATOM 699 O O . GLN A 1 87 ? 4.959 0.013 -3.883 1.00 86.12 87 GLN A O 1
ATOM 704 N N . THR A 1 88 ? 3.952 0.121 -1.884 1.00 88.81 88 THR A N 1
ATOM 705 C CA . THR A 1 88 ? 4.681 -1.016 -1.311 1.00 88.81 88 THR A CA 1
ATOM 706 C C . THR A 1 88 ? 4.319 -2.323 -2.016 1.00 88.81 88 THR A C 1
ATOM 708 O O . THR A 1 88 ? 5.210 -3.085 -2.387 1.00 88.81 88 THR A O 1
ATOM 711 N N . HIS A 1 89 ? 3.027 -2.594 -2.226 1.00 87.50 89 HIS A N 1
ATOM 712 C CA . HIS A 1 89 ? 2.583 -3.806 -2.916 1.00 87.50 89 HIS A CA 1
ATOM 713 C C . HIS A 1 89 ? 3.039 -3.822 -4.382 1.00 87.50 89 HIS A C 1
ATOM 715 O O . HIS A 1 89 ? 3.567 -4.831 -4.846 1.00 87.50 89 HIS A O 1
ATOM 721 N N . TRP A 1 90 ? 2.966 -2.685 -5.074 1.00 86.38 90 TRP A N 1
ATOM 722 C CA . TRP A 1 90 ? 3.478 -2.514 -6.431 1.00 86.38 90 TRP A CA 1
ATOM 723 C C . TRP A 1 90 ? 4.961 -2.884 -6.554 1.00 86.38 90 TRP A C 1
ATOM 725 O O . TRP A 1 90 ? 5.335 -3.712 -7.386 1.00 86.38 90 TRP A O 1
ATOM 735 N N . LEU A 1 91 ? 5.807 -2.350 -5.669 1.00 87.81 91 LEU A N 1
ATOM 736 C CA . LEU A 1 91 ? 7.232 -2.687 -5.635 1.00 87.81 91 LEU A CA 1
ATOM 737 C C . LEU A 1 91 ? 7.467 -4.171 -5.312 1.00 87.81 91 LEU A C 1
ATOM 739 O O . LEU A 1 91 ? 8.350 -4.797 -5.899 1.00 87.81 91 LEU A O 1
ATOM 743 N N . GLN A 1 92 ? 6.652 -4.768 -4.436 1.00 89.12 92 GLN A N 1
ATOM 744 C CA . GLN A 1 92 ? 6.700 -6.208 -4.168 1.00 89.12 92 GLN A CA 1
ATOM 745 C C . GLN A 1 92 ? 6.323 -7.043 -5.396 1.00 89.12 92 GLN A C 1
ATOM 747 O O . GLN A 1 92 ? 6.924 -8.094 -5.611 1.00 89.12 92 GLN A O 1
ATOM 752 N N . VAL A 1 93 ? 5.348 -6.611 -6.200 1.00 87.00 93 VAL A N 1
ATOM 753 C CA . VAL A 1 93 ? 4.974 -7.284 -7.452 1.00 87.00 93 VAL A CA 1
ATOM 754 C C . VAL A 1 93 ? 6.133 -7.239 -8.447 1.00 87.00 93 VAL A C 1
ATOM 756 O O . VAL A 1 93 ? 6.476 -8.278 -9.013 1.00 87.00 93 VAL A O 1
ATOM 759 N N . ILE A 1 94 ? 6.789 -6.087 -8.612 1.00 87.56 94 ILE A N 1
ATOM 760 C CA . ILE A 1 94 ? 7.965 -5.947 -9.489 1.00 87.56 94 ILE A CA 1
ATOM 761 C C . ILE A 1 94 ? 9.100 -6.856 -9.015 1.00 87.56 94 ILE A C 1
ATOM 763 O O . ILE A 1 94 ? 9.640 -7.636 -9.797 1.00 87.56 94 ILE A O 1
ATOM 767 N N . TYR A 1 95 ? 9.413 -6.822 -7.719 1.00 88.31 95 TYR A N 1
ATOM 768 C CA . TYR A 1 95 ? 10.450 -7.665 -7.130 1.00 88.31 95 TYR A CA 1
ATOM 769 C C . TYR A 1 95 ? 10.151 -9.163 -7.295 1.00 88.31 95 TYR A C 1
ATOM 771 O O . TYR A 1 95 ? 11.018 -9.938 -7.690 1.00 88.31 95 TYR A O 1
ATOM 779 N N . LYS A 1 96 ? 8.906 -9.593 -7.066 1.00 89.25 96 LYS A N 1
ATOM 780 C CA . LYS A 1 96 ? 8.496 -10.986 -7.307 1.00 89.25 96 LYS A CA 1
ATOM 781 C C . LYS A 1 96 ? 8.587 -11.366 -8.783 1.00 89.25 96 LYS A C 1
ATOM 783 O O . LYS A 1 96 ? 8.926 -12.510 -9.076 1.00 89.25 96 LYS A O 1
ATOM 788 N N . SER A 1 97 ? 8.302 -10.428 -9.685 1.00 88.50 97 SER A N 1
ATOM 789 C CA . SER A 1 97 ? 8.413 -10.646 -11.131 1.00 88.50 97 SER A CA 1
ATOM 790 C C . SER A 1 97 ? 9.872 -10.834 -11.552 1.00 88.50 97 SER A C 1
ATOM 792 O O . SER A 1 97 ? 10.183 -11.748 -12.308 1.00 88.50 97 SER A O 1
ATOM 794 N N . LEU A 1 98 ? 10.784 -10.049 -10.968 1.00 86.81 98 LEU A N 1
ATOM 795 C CA . LEU A 1 98 ? 12.233 -10.213 -11.122 1.00 86.81 98 LEU A CA 1
ATOM 796 C C . LEU A 1 98 ? 12.736 -11.579 -10.651 1.00 86.81 98 LEU A C 1
ATOM 798 O O . LEU A 1 98 ? 13.602 -12.169 -11.286 1.00 86.81 98 LEU A O 1
ATOM 802 N N . LEU A 1 99 ? 12.175 -12.098 -9.558 1.00 87.38 99 LEU A N 1
ATOM 803 C CA . LEU A 1 99 ? 12.498 -13.431 -9.042 1.00 87.38 99 LEU A CA 1
ATOM 804 C C . LEU A 1 99 ? 11.811 -14.576 -9.810 1.00 87.38 99 LEU A C 1
ATOM 806 O O . LEU A 1 99 ? 11.946 -15.732 -9.413 1.00 87.38 99 LEU A O 1
ATOM 810 N N . GLY A 1 100 ? 11.014 -14.281 -10.843 1.00 86.19 100 GLY A N 1
ATOM 811 C CA . GLY A 1 100 ? 10.233 -15.282 -11.575 1.00 86.19 100 GLY A CA 1
ATOM 812 C C . GLY A 1 100 ? 9.079 -15.902 -10.773 1.00 86.19 100 GLY A C 1
ATOM 813 O O . GLY A 1 100 ? 8.518 -16.913 -11.183 1.00 86.19 100 GLY A O 1
ATOM 814 N N . LYS A 1 101 ? 8.708 -15.309 -9.629 1.00 88.19 101 LYS A N 1
ATOM 815 C CA . LYS A 1 101 ? 7.640 -15.786 -8.728 1.00 88.19 101 LYS A CA 1
ATOM 816 C C . LYS A 1 101 ? 6.267 -15.176 -9.035 1.00 88.19 101 LYS A C 1
ATOM 818 O O . LYS A 1 101 ? 5.296 -15.495 -8.350 1.00 88.19 101 LYS A O 1
ATOM 823 N N . ALA A 1 102 ? 6.178 -14.274 -10.010 1.00 86.69 102 ALA A N 1
ATOM 824 C CA . ALA A 1 102 ? 4.915 -13.730 -10.498 1.00 86.69 102 ALA A CA 1
ATOM 825 C C . ALA A 1 102 ? 4.442 -14.490 -11.759 1.00 86.69 102 ALA A C 1
ATOM 827 O O . ALA A 1 102 ? 5.220 -15.237 -12.360 1.00 86.69 102 ALA A O 1
ATOM 828 N N . PRO A 1 103 ? 3.167 -14.341 -12.167 1.00 84.25 103 PRO A N 1
ATOM 829 C CA . PRO A 1 103 ? 2.675 -14.889 -13.427 1.00 84.25 103 PRO A CA 1
ATOM 830 C C . PRO A 1 103 ? 3.539 -14.485 -14.627 1.00 84.25 103 PRO A C 1
ATOM 832 O O . PRO A 1 103 ? 4.031 -13.358 -14.690 1.00 84.25 103 PRO A O 1
ATOM 835 N N . LEU A 1 104 ? 3.659 -15.380 -15.614 1.00 83.75 104 LEU A N 1
ATOM 836 C CA . LEU A 1 104 ? 4.543 -15.199 -16.776 1.00 83.75 104 LEU A CA 1
ATOM 837 C C . LEU A 1 104 ? 4.348 -13.855 -17.489 1.00 83.75 104 LEU A C 1
ATOM 839 O O . LEU A 1 104 ? 5.331 -13.231 -17.877 1.00 83.75 104 LEU A O 1
ATOM 843 N N . TYR A 1 105 ? 3.103 -13.384 -17.600 1.00 83.19 105 TYR A N 1
ATOM 844 C CA . TYR A 1 105 ? 2.795 -12.112 -18.252 1.00 83.19 105 TYR A CA 1
ATOM 845 C C . TYR A 1 105 ? 3.374 -10.892 -17.517 1.00 83.19 105 TYR A C 1
ATOM 847 O O . TYR A 1 105 ? 3.621 -9.879 -18.157 1.00 83.19 105 TYR A O 1
ATOM 855 N N . LEU A 1 106 ? 3.592 -10.961 -16.197 1.00 81.69 106 LEU A N 1
ATOM 856 C CA . LEU A 1 106 ? 4.261 -9.900 -15.434 1.00 81.69 106 LEU A CA 1
ATOM 857 C C . LEU A 1 106 ? 5.779 -10.024 -15.530 1.00 81.69 106 LEU A C 1
ATOM 859 O O . LEU A 1 106 ? 6.456 -9.016 -15.715 1.00 81.69 106 LEU A O 1
ATOM 863 N N . ASN A 1 107 ? 6.308 -11.250 -15.478 1.00 84.56 107 ASN A N 1
ATOM 864 C CA . ASN A 1 107 ? 7.744 -11.498 -15.639 1.00 84.56 107 ASN A CA 1
ATOM 865 C C . ASN A 1 107 ? 8.238 -10.969 -16.994 1.00 84.56 107 ASN A C 1
ATOM 867 O O . ASN A 1 107 ? 9.289 -10.343 -17.062 1.00 84.56 107 ASN A O 1
ATOM 871 N N . SER A 1 108 ? 7.447 -11.135 -18.062 1.00 82.38 108 SER A N 1
ATOM 872 C CA . SER A 1 108 ? 7.790 -10.636 -19.400 1.00 82.38 108 SER A CA 1
ATOM 873 C C . SER A 1 108 ? 7.808 -9.109 -19.534 1.00 82.38 108 SER A C 1
ATOM 875 O O . SER A 1 108 ? 8.322 -8.598 -20.524 1.00 82.38 108 SER A O 1
ATOM 877 N N . LEU A 1 109 ? 7.236 -8.364 -18.581 1.00 78.62 109 LEU A N 1
ATOM 878 C CA . LEU A 1 109 ? 7.249 -6.895 -18.609 1.00 78.62 109 LEU A CA 1
ATOM 879 C C . LEU A 1 109 ? 8.564 -6.315 -18.082 1.00 78.62 109 LEU A C 1
ATOM 881 O O . LEU A 1 109 ? 8.862 -5.147 -18.339 1.00 78.62 109 LEU A O 1
ATOM 885 N N . VAL A 1 110 ? 9.334 -7.112 -17.341 1.00 82.12 110 VAL A N 1
ATOM 886 C CA . VAL A 1 110 ? 10.478 -6.656 -16.563 1.00 82.12 110 VAL A CA 1
ATOM 887 C C . VAL A 1 110 ? 11.754 -7.302 -17.096 1.00 82.12 110 VAL A C 1
ATOM 889 O O . VAL A 1 110 ? 11.989 -8.490 -16.903 1.00 82.12 110 VAL A O 1
ATOM 892 N N . THR A 1 111 ? 12.606 -6.501 -17.734 1.00 82.88 111 THR A N 1
ATOM 893 C CA . THR A 1 111 ? 13.895 -6.958 -18.272 1.00 82.88 111 THR A CA 1
ATOM 894 C C . THR A 1 111 ? 15.033 -6.250 -17.555 1.00 82.88 111 THR A C 1
ATOM 896 O O . THR A 1 111 ? 15.089 -5.018 -17.548 1.00 82.88 111 THR A O 1
ATOM 899 N N . ILE A 1 112 ? 15.947 -7.019 -16.963 1.00 82.88 112 ILE A N 1
ATOM 900 C CA . ILE A 1 112 ? 17.149 -6.485 -16.311 1.00 82.88 112 ILE A CA 1
ATOM 901 C C . ILE A 1 112 ? 18.069 -5.891 -17.379 1.00 82.88 112 ILE A C 1
ATOM 903 O O . ILE A 1 112 ? 18.323 -6.508 -18.414 1.00 82.88 112 ILE A O 1
ATOM 907 N N . ALA A 1 113 ? 18.566 -4.683 -17.132 1.00 79.12 113 ALA A N 1
ATOM 908 C CA . ALA A 1 113 ? 19.525 -4.036 -18.006 1.00 79.12 113 ALA A CA 1
ATOM 909 C C . ALA A 1 113 ? 20.915 -4.658 -17.813 1.00 79.12 113 ALA A C 1
ATOM 911 O O . ALA A 1 113 ? 21.513 -4.549 -16.746 1.00 79.12 113 ALA A O 1
ATOM 912 N N . THR A 1 114 ? 21.455 -5.271 -18.864 1.00 72.50 114 THR A N 1
ATOM 913 C CA . THR A 1 114 ? 22.849 -5.726 -18.904 1.00 72.50 114 THR A CA 1
ATOM 914 C C . THR A 1 114 ? 23.701 -4.679 -19.615 1.00 72.50 114 THR A C 1
ATOM 916 O O . THR A 1 114 ? 23.498 -4.408 -20.800 1.00 72.50 114 THR A O 1
ATOM 919 N N . SER A 1 115 ? 24.653 -4.076 -18.903 1.00 69.12 115 SER A N 1
ATOM 920 C CA . SER A 1 115 ? 25.638 -3.172 -19.503 1.00 69.12 115 SER A CA 1
ATOM 921 C C . SER A 1 115 ? 26.929 -3.926 -19.804 1.00 69.12 115 SER A C 1
ATOM 923 O O . SER A 1 115 ? 27.500 -4.549 -18.915 1.00 69.12 115 SER A O 1
ATOM 925 N N . ASN A 1 116 ? 27.448 -3.786 -21.026 1.00 67.81 116 ASN A N 1
ATOM 926 C CA . ASN A 1 116 ? 28.791 -4.265 -21.382 1.00 67.81 116 ASN A CA 1
ATOM 927 C C . ASN A 1 116 ? 29.907 -3.333 -20.869 1.00 67.81 116 ASN A C 1
ATOM 929 O O . ASN A 1 116 ? 31.087 -3.620 -21.046 1.00 67.81 116 ASN A O 1
ATOM 933 N N . ARG A 1 117 ? 29.549 -2.185 -20.279 1.00 68.25 117 ARG A N 1
ATOM 934 C CA . ARG A 1 117 ? 30.484 -1.191 -19.740 1.00 68.25 117 ARG A CA 1
ATOM 935 C C . ARG A 1 117 ? 30.325 -1.095 -18.227 1.00 68.25 117 ARG A C 1
ATOM 937 O O . ARG A 1 117 ? 29.205 -0.941 -17.742 1.00 68.25 117 ARG A O 1
ATOM 944 N N . SER A 1 118 ? 31.444 -1.123 -17.508 1.00 67.12 118 SER A N 1
ATOM 945 C CA . SER A 1 118 ? 31.485 -0.927 -16.057 1.00 67.12 118 SER A CA 1
ATOM 946 C C . SER A 1 118 ? 31.336 0.560 -15.722 1.00 67.12 118 SER A C 1
ATOM 948 O O . SER A 1 118 ? 32.322 1.290 -15.629 1.00 67.12 118 SER A O 1
ATOM 950 N N . THR A 1 119 ? 30.096 1.019 -15.572 1.00 73.44 119 THR A N 1
ATOM 951 C CA . THR A 1 119 ? 29.749 2.382 -15.145 1.00 73.44 119 THR A CA 1
ATOM 952 C C . THR A 1 119 ? 29.139 2.348 -13.745 1.00 73.44 119 THR A C 1
ATOM 954 O O . THR A 1 119 ? 28.640 1.322 -13.306 1.00 73.44 119 THR A O 1
ATOM 957 N N . HIS A 1 120 ? 29.118 3.465 -13.015 1.00 70.06 120 HIS A N 1
ATOM 958 C CA . HIS A 1 120 ? 28.501 3.500 -11.677 1.00 70.06 120 HIS A CA 1
ATOM 959 C C . HIS A 1 120 ? 27.042 2.991 -11.681 1.00 70.06 120 HIS A C 1
ATOM 961 O O . HIS A 1 120 ? 26.625 2.252 -10.799 1.00 70.06 120 HIS A O 1
ATOM 967 N N . SER A 1 121 ? 26.284 3.302 -12.736 1.00 66.94 121 SER A N 1
ATOM 968 C CA . SER A 1 121 ? 24.918 2.809 -12.950 1.00 66.94 121 SER A CA 1
ATOM 969 C C . SER A 1 121 ? 24.806 1.305 -13.227 1.00 66.94 121 SER A C 1
ATOM 971 O O . SER A 1 121 ? 23.723 0.758 -13.044 1.00 66.94 121 SER A O 1
ATOM 973 N N . SER 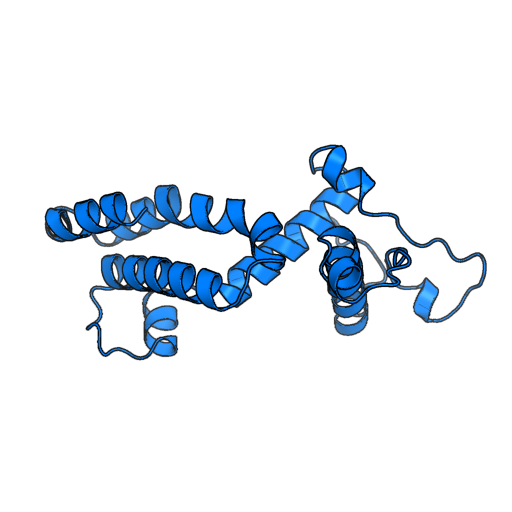A 1 122 ? 25.880 0.634 -13.664 1.00 66.31 122 SER A N 1
ATOM 974 C CA . SER A 1 122 ? 25.877 -0.813 -13.915 1.00 66.31 122 SER A CA 1
ATOM 975 C C . SER A 1 122 ? 26.035 -1.637 -12.637 1.00 66.31 122 SER A C 1
ATOM 977 O O . SER A 1 122 ? 25.970 -2.859 -12.711 1.00 66.31 122 SER A O 1
ATOM 979 N N . ARG A 1 123 ? 26.263 -0.991 -11.483 1.00 72.19 123 ARG A N 1
ATOM 980 C CA . ARG A 1 123 ? 26.277 -1.655 -10.171 1.00 72.19 123 ARG A CA 1
ATOM 981 C C . ARG A 1 123 ? 24.877 -1.936 -9.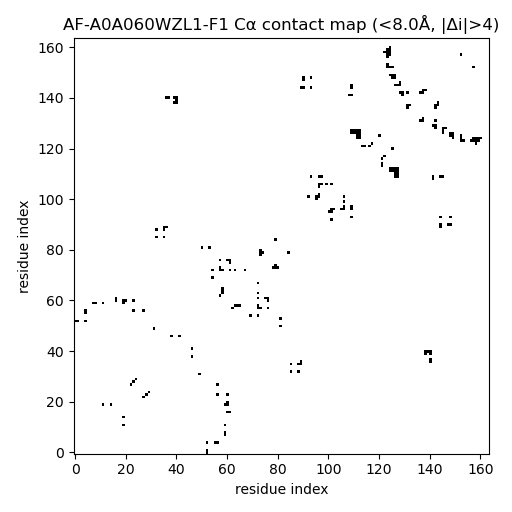631 1.00 72.19 123 ARG A C 1
ATOM 983 O O . ARG A 1 123 ? 24.713 -2.852 -8.840 1.00 72.19 123 ARG A O 1
ATOM 990 N N . TYR A 1 124 ? 23.877 -1.167 -10.060 1.00 75.38 124 TYR A N 1
ATOM 991 C CA . TYR A 1 124 ? 22.499 -1.326 -9.600 1.00 75.38 124 TYR A CA 1
ATOM 992 C C . TYR A 1 124 ? 21.737 -2.349 -10.436 1.00 75.38 124 TYR A C 1
ATOM 994 O O . TYR A 1 124 ? 21.933 -2.444 -11.651 1.00 75.38 124 TYR A O 1
ATOM 1002 N N . ILE A 1 125 ? 20.768 -3.022 -9.814 1.00 80.12 125 ILE A N 1
ATOM 1003 C CA . ILE A 1 125 ? 19.836 -3.927 -10.501 1.00 80.12 125 ILE A CA 1
ATOM 1004 C C . ILE A 1 125 ? 18.784 -3.079 -11.224 1.00 80.12 125 ILE A C 1
ATOM 10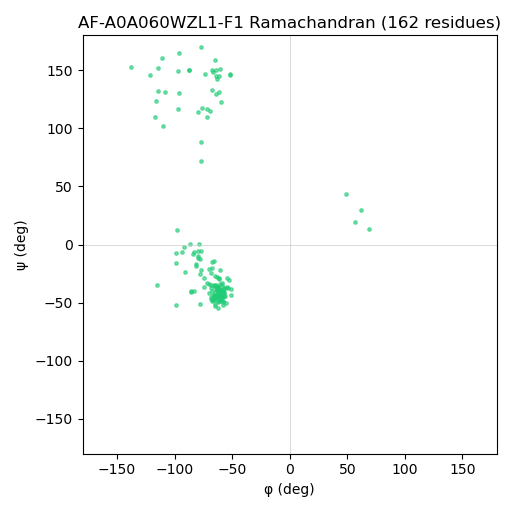06 O O . ILE A 1 125 ? 17.638 -2.967 -10.796 1.00 80.12 125 ILE A O 1
ATOM 1010 N N . SER A 1 126 ? 19.190 -2.414 -12.302 1.00 82.00 126 SER A N 1
ATOM 1011 C CA . SER A 1 126 ? 18.314 -1.534 -13.077 1.00 82.00 126 SER A CA 1
ATOM 1012 C C . SER A 1 126 ? 17.552 -2.309 -14.148 1.00 82.00 126 SER A C 1
ATOM 1014 O O . SER A 1 126 ? 18.039 -3.290 -14.707 1.00 82.00 126 SER A O 1
ATOM 1016 N N . LEU A 1 127 ? 16.356 -1.836 -14.472 1.00 84.44 127 LEU A N 1
ATOM 1017 C CA . LEU A 1 127 ? 15.518 -2.358 -15.542 1.00 84.44 127 LEU A CA 1
ATOM 1018 C C . LEU A 1 127 ? 15.674 -1.536 -16.820 1.00 84.44 127 LEU A C 1
ATOM 1020 O O . LEU A 1 127 ? 15.898 -0.322 -16.772 1.00 84.44 127 LEU A O 1
ATOM 1024 N N . VAL A 1 128 ? 15.507 -2.196 -17.965 1.00 84.00 128 VAL A N 1
ATOM 1025 C CA . VAL A 1 128 ? 15.509 -1.552 -19.282 1.00 84.00 128 VAL A CA 1
ATOM 1026 C C . VAL A 1 128 ? 14.260 -0.688 -19.427 1.00 84.00 128 VAL A C 1
ATOM 1028 O O . VAL A 1 128 ? 13.145 -1.203 -19.481 1.00 84.00 128 VAL A O 1
ATOM 1031 N N . THR A 1 129 ? 14.439 0.630 -19.524 1.00 82.25 129 THR A N 1
ATOM 1032 C CA . THR A 1 129 ? 13.325 1.561 -19.737 1.00 82.25 129 THR A CA 1
ATOM 1033 C C . THR A 1 129 ? 12.790 1.430 -21.165 1.00 82.25 129 THR A C 1
ATOM 1035 O O . THR A 1 129 ? 13.524 1.731 -22.112 1.00 82.25 129 THR A O 1
ATOM 1038 N N . PRO A 1 130 ? 11.525 1.012 -21.362 1.00 79.12 130 PRO A N 1
ATOM 1039 C CA . PRO A 1 130 ? 10.951 0.913 -22.695 1.00 79.12 130 PRO A CA 1
ATOM 1040 C C . PRO A 1 130 ? 10.774 2.307 -23.306 1.00 79.12 130 PRO A C 1
ATOM 1042 O O . PRO A 1 130 ? 10.530 3.299 -22.613 1.00 79.12 130 PRO A O 1
ATOM 1045 N N . LYS A 1 131 ? 10.865 2.394 -24.635 1.00 79.94 131 LYS A N 1
ATOM 1046 C CA . LYS A 1 131 ? 10.671 3.659 -25.347 1.00 79.94 131 LYS A CA 1
ATOM 1047 C C . LYS A 1 131 ? 9.190 4.048 -25.324 1.00 79.94 131 LYS A C 1
ATOM 1049 O O . LYS A 1 131 ? 8.375 3.434 -26.004 1.00 79.94 131 LYS A O 1
ATOM 1054 N N . ALA A 1 132 ? 8.850 5.097 -24.580 1.00 82.12 132 ALA A N 1
ATOM 1055 C CA . ALA A 1 132 ? 7.505 5.665 -24.543 1.00 82.12 132 ALA A CA 1
ATOM 1056 C C . ALA A 1 132 ? 7.481 7.047 -25.217 1.00 82.12 132 ALA A C 1
ATOM 1058 O O . ALA A 1 132 ? 7.897 8.053 -24.635 1.00 82.12 132 ALA A O 1
ATOM 1059 N N . ASN A 1 133 ? 6.986 7.087 -26.458 1.00 80.81 133 ASN A N 1
ATOM 1060 C CA . ASN A 1 133 ? 6.944 8.306 -27.279 1.00 80.81 133 ASN A CA 1
ATOM 1061 C C . ASN A 1 133 ? 5.750 9.219 -26.960 1.00 80.81 133 ASN A C 1
ATOM 1063 O O . ASN A 1 133 ? 5.753 10.383 -27.343 1.00 80.81 133 ASN A O 1
ATOM 1067 N N . THR A 1 134 ? 4.732 8.706 -26.267 1.00 84.62 134 THR A N 1
ATOM 1068 C CA . THR A 1 134 ? 3.529 9.461 -25.897 1.00 84.62 134 THR A CA 1
ATOM 1069 C C . THR A 1 134 ? 3.443 9.627 -24.386 1.00 84.62 134 THR A C 1
ATOM 1071 O O . THR A 1 134 ? 3.926 8.782 -23.628 1.00 84.62 134 THR A O 1
ATOM 1074 N N . SER A 1 135 ? 2.793 10.704 -23.933 1.00 78.44 135 SER A N 1
ATOM 1075 C CA . SER A 1 135 ? 2.495 10.908 -22.510 1.00 78.44 135 SER A CA 1
ATOM 1076 C C . SER A 1 135 ? 1.707 9.726 -21.947 1.00 78.44 135 SER A C 1
ATOM 1078 O O . SER A 1 135 ? 2.077 9.193 -20.908 1.00 78.44 135 SER A O 1
ATOM 1080 N N . PHE A 1 136 ? 0.698 9.235 -22.670 1.00 77.06 136 PHE A N 1
ATOM 1081 C CA . PHE A 1 136 ? -0.078 8.056 -22.281 1.00 77.06 136 PHE A CA 1
ATOM 1082 C C . PHE A 1 136 ? 0.782 6.786 -22.157 1.00 77.06 136 PHE A C 1
ATOM 1084 O O . PHE A 1 136 ? 0.667 6.063 -21.174 1.00 77.06 136 PHE A O 1
ATOM 1091 N N . GLY A 1 137 ? 1.716 6.547 -23.085 1.00 77.06 137 GLY A N 1
ATOM 1092 C CA . GLY A 1 137 ? 2.619 5.393 -23.028 1.00 77.06 137 GLY A CA 1
ATOM 1093 C C . GLY A 1 137 ? 3.525 5.379 -21.791 1.00 77.06 137 GLY A C 1
ATOM 1094 O O . GLY A 1 137 ? 3.847 4.307 -21.279 1.00 77.06 137 GLY A O 1
ATOM 1095 N N . ARG A 1 138 ? 3.876 6.556 -21.252 1.00 80.25 138 ARG A N 1
ATOM 1096 C CA . ARG A 1 138 ? 4.630 6.675 -19.988 1.00 80.25 138 ARG A CA 1
ATOM 1097 C C . ARG A 1 138 ? 3.807 6.277 -18.759 1.00 80.25 138 ARG A C 1
ATOM 1099 O O . ARG A 1 138 ? 4.379 5.901 -17.744 1.00 80.25 138 ARG A O 1
ATOM 1106 N N . HIS A 1 139 ? 2.480 6.298 -18.863 1.00 75.00 139 HIS A N 1
ATOM 1107 C CA . HIS A 1 139 ? 1.583 5.808 -17.815 1.00 75.00 139 HIS A CA 1
ATOM 1108 C C . HIS A 1 139 ? 1.316 4.302 -17.929 1.00 75.00 139 HIS A C 1
ATOM 1110 O O . HIS A 1 139 ? 0.562 3.762 -17.129 1.00 75.00 139 HIS A O 1
ATOM 1116 N N . SER A 1 140 ? 1.902 3.602 -18.909 1.00 80.75 140 SER A N 1
ATOM 1117 C CA . SER A 1 140 ? 1.770 2.146 -18.986 1.00 80.75 140 SER A CA 1
ATOM 1118 C C . SER A 1 140 ? 2.359 1.481 -17.741 1.00 80.75 140 SER A C 1
ATOM 1120 O O . SER A 1 140 ? 3.387 1.920 -17.215 1.00 80.75 140 SER A O 1
ATOM 1122 N N . SER A 1 141 ? 1.741 0.381 -17.302 1.00 77.38 141 SER A N 1
ATOM 1123 C CA . SER A 1 141 ? 2.215 -0.392 -16.148 1.00 77.38 141 SER A CA 1
ATOM 1124 C C . SER A 1 141 ? 3.678 -0.808 -16.308 1.00 77.38 141 SER A C 1
ATOM 1126 O O . SER A 1 141 ? 4.427 -0.767 -15.341 1.00 77.38 141 SER A O 1
ATOM 1128 N N . GLN A 1 142 ? 4.109 -1.136 -17.531 1.00 82.12 142 GLN A N 1
ATOM 1129 C CA . GLN A 1 142 ? 5.497 -1.488 -17.823 1.00 82.12 142 GLN A CA 1
ATOM 1130 C C . GLN A 1 142 ? 6.452 -0.308 -17.604 1.00 82.12 142 GLN A C 1
ATOM 1132 O O . GLN A 1 142 ? 7.449 -0.445 -16.901 1.00 82.12 142 GLN A O 1
ATOM 1137 N N . PHE A 1 143 ? 6.150 0.859 -18.182 1.00 84.81 143 PHE A N 1
ATOM 1138 C CA . PHE A 1 143 ? 7.013 2.031 -18.042 1.00 84.81 143 PHE A CA 1
ATOM 1139 C C . PHE A 1 143 ? 7.073 2.506 -16.586 1.00 84.81 143 PHE A C 1
ATOM 1141 O O . PHE A 1 143 ? 8.158 2.757 -16.067 1.00 84.81 143 PHE A O 1
ATOM 1148 N N . SER A 1 144 ? 5.920 2.573 -15.912 1.00 83.50 144 SER A N 1
ATOM 1149 C CA . SER A 1 144 ? 5.850 2.952 -14.496 1.00 83.50 144 SER A CA 1
ATOM 1150 C C . SER A 1 144 ? 6.579 1.952 -13.596 1.00 83.50 144 SER A C 1
ATOM 1152 O O . SER A 1 144 ? 7.275 2.373 -12.682 1.00 83.50 144 SER A O 1
ATOM 1154 N N . ALA A 1 145 ? 6.488 0.645 -13.873 1.00 84.06 145 ALA A N 1
ATOM 1155 C CA . ALA A 1 145 ? 7.206 -0.376 -13.107 1.00 84.06 145 ALA A CA 1
ATOM 1156 C C . ALA A 1 145 ? 8.718 -0.172 -13.184 1.00 84.06 145 ALA A C 1
ATOM 1158 O O . ALA A 1 145 ? 9.405 -0.154 -12.165 1.00 84.06 145 ALA A O 1
ATOM 1159 N N . VAL A 1 146 ? 9.226 0.012 -14.404 1.00 86.75 146 VAL A N 1
ATOM 1160 C CA . VAL A 1 146 ? 10.652 0.230 -14.643 1.00 86.75 146 VAL A CA 1
ATOM 1161 C C . VAL A 1 146 ? 11.131 1.524 -13.989 1.00 86.75 146 VAL A C 1
ATOM 1163 O O . VAL A 1 146 ? 12.179 1.528 -13.344 1.00 86.75 146 VAL A O 1
ATOM 1166 N N . ASN A 1 147 ? 10.365 2.610 -14.117 1.00 87.94 147 ASN A N 1
ATOM 1167 C CA . ASN A 1 147 ? 10.734 3.892 -13.527 1.00 87.94 147 ASN A CA 1
ATOM 1168 C C . ASN A 1 147 ? 10.763 3.833 -11.994 1.00 87.94 147 ASN A C 1
ATOM 1170 O O . ASN A 1 147 ? 11.792 4.146 -11.399 1.00 87.94 147 ASN A O 1
ATOM 1174 N N . ASP A 1 148 ? 9.674 3.366 -11.374 1.00 87.62 148 ASP A N 1
ATOM 1175 C CA . ASP A 1 148 ? 9.536 3.294 -9.915 1.00 87.62 148 ASP A CA 1
ATOM 1176 C C . ASP A 1 148 ? 10.623 2.389 -9.300 1.00 87.62 148 ASP A C 1
ATOM 1178 O O . ASP A 1 148 ? 11.200 2.712 -8.261 1.00 87.62 148 ASP A O 1
ATOM 1182 N N . TRP A 1 149 ? 10.957 1.272 -9.957 1.00 88.81 149 TRP A N 1
ATOM 1183 C CA . TRP A 1 149 ? 12.032 0.384 -9.514 1.00 88.81 149 TRP A CA 1
ATOM 1184 C C . TRP A 1 149 ? 13.420 1.016 -9.649 1.00 88.81 149 TRP A C 1
ATOM 1186 O O . TRP A 1 149 ? 14.226 0.942 -8.722 1.00 88.81 149 TRP A O 1
ATOM 1196 N N . ASN A 1 150 ? 13.714 1.656 -10.782 1.00 88.06 150 ASN A N 1
ATOM 1197 C CA . ASN A 1 150 ? 15.010 2.298 -11.002 1.00 88.06 150 ASN A CA 1
ATOM 1198 C C . ASN A 1 150 ? 15.229 3.479 -10.044 1.00 88.06 150 ASN A C 1
ATOM 1200 O O . ASN A 1 150 ? 16.352 3.704 -9.593 1.00 88.06 150 ASN A O 1
ATOM 1204 N N . GLU A 1 151 ? 14.177 4.229 -9.712 1.00 88.19 151 GLU A N 1
ATOM 1205 C CA . GLU A 1 151 ? 14.218 5.256 -8.666 1.00 88.19 151 GLU A CA 1
ATOM 1206 C C . GLU A 1 151 ? 14.466 4.647 -7.283 1.00 88.19 151 GLU A C 1
ATOM 1208 O O . GLU A 1 151 ? 15.339 5.126 -6.555 1.00 88.19 151 GLU A O 1
ATOM 1213 N N . LEU A 1 152 ? 13.782 3.547 -6.950 1.00 87.06 152 LEU A N 1
ATOM 1214 C CA . LEU A 1 152 ? 14.001 2.827 -5.696 1.00 87.06 152 LEU A CA 1
ATOM 1215 C C . LEU A 1 152 ? 15.458 2.359 -5.564 1.00 87.06 152 LEU A C 1
ATOM 1217 O O . LEU A 1 152 ? 16.091 2.605 -4.540 1.00 87.06 152 LEU A O 1
ATOM 1221 N N . GLN A 1 153 ? 16.013 1.734 -6.604 1.00 84.38 153 GLN A N 1
ATOM 1222 C CA . GLN A 1 153 ? 17.399 1.253 -6.626 1.00 84.38 153 GLN A CA 1
ATOM 1223 C C . GLN A 1 153 ? 18.411 2.381 -6.399 1.00 84.38 153 GLN A C 1
ATOM 1225 O O . GLN A 1 153 ? 19.330 2.222 -5.597 1.00 84.38 153 GLN A O 1
ATOM 1230 N N . LYS A 1 154 ? 18.202 3.545 -7.031 1.00 83.38 154 LYS A N 1
ATOM 1231 C CA . LYS A 1 154 ? 19.022 4.744 -6.794 1.00 83.38 154 LYS A CA 1
ATOM 1232 C C . LYS A 1 154 ? 18.918 5.237 -5.352 1.00 83.38 154 LYS A C 1
ATOM 1234 O O . LYS A 1 154 ? 19.921 5.643 -4.782 1.00 83.38 154 LYS A O 1
ATOM 1239 N N . SER A 1 155 ? 17.718 5.217 -4.770 1.00 85.56 155 SER A N 1
ATOM 1240 C CA . SER A 1 155 ? 17.502 5.689 -3.397 1.00 85.56 155 SER A CA 1
ATOM 1241 C C . SER A 1 155 ? 18.111 4.765 -2.338 1.00 85.56 155 SER A C 1
ATOM 1243 O O . SER A 1 155 ? 18.588 5.243 -1.313 1.00 85.56 155 SER A O 1
ATOM 1245 N N . LEU A 1 156 ? 18.112 3.451 -2.588 1.00 81.81 156 LEU A N 1
ATOM 1246 C CA . LEU A 1 156 ? 18.553 2.434 -1.632 1.00 81.81 156 LEU A CA 1
ATOM 1247 C C . LEU A 1 156 ? 19.993 1.948 -1.861 1.00 81.81 156 LEU A C 1
ATOM 1249 O O . LEU A 1 156 ? 20.497 1.191 -1.038 1.00 81.81 156 LEU A O 1
ATOM 1253 N N . ASN A 1 157 ? 20.650 2.361 -2.952 1.00 79.06 157 ASN A N 1
ATOM 1254 C CA . ASN A 1 157 ? 21.983 1.894 -3.357 1.00 79.06 157 ASN A CA 1
ATOM 1255 C C . ASN A 1 157 ? 22.120 0.357 -3.350 1.00 79.06 157 ASN A C 1
ATOM 1257 O O . ASN A 1 157 ? 23.105 -0.193 -2.864 1.00 79.06 157 ASN A O 1
ATOM 1261 N N . LEU A 1 158 ? 21.112 -0.349 -3.869 1.00 72.00 158 LEU A N 1
ATOM 1262 C CA . LEU A 1 158 ? 21.099 -1.812 -3.867 1.00 72.00 158 LEU A CA 1
ATOM 1263 C C . LEU A 1 158 ? 21.978 -2.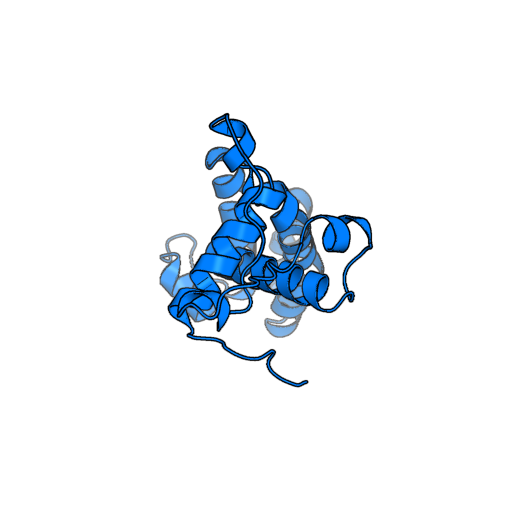360 -5.001 1.00 72.00 158 LEU A C 1
ATOM 1265 O O . LEU A 1 158 ? 21.670 -2.199 -6.180 1.00 72.00 158 LEU A O 1
ATOM 1269 N N . GLU A 1 159 ? 23.071 -3.026 -4.633 1.00 68.44 159 GLU A N 1
ATOM 1270 C CA . GLU A 1 159 ? 23.998 -3.664 -5.583 1.00 68.44 159 GLU A CA 1
ATOM 1271 C C . GLU A 1 159 ? 23.740 -5.175 -5.738 1.00 68.44 159 GLU A C 1
ATOM 1273 O O . GLU A 1 159 ? 24.180 -5.799 -6.702 1.00 68.44 159 GLU A O 1
ATOM 1278 N N . THR A 1 160 ? 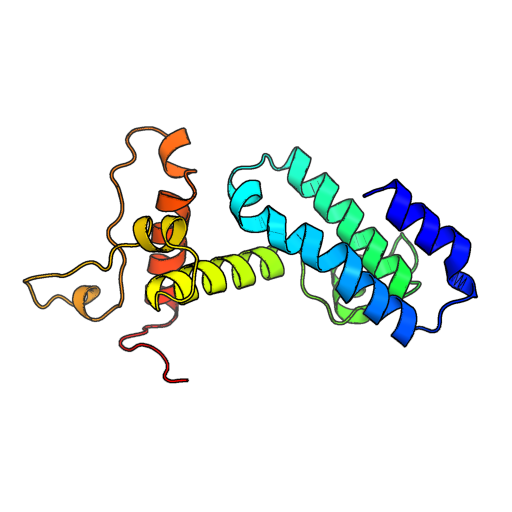22.992 -5.782 -4.812 1.00 65.69 160 THR A N 1
ATOM 1279 C CA . THR A 1 160 ? 22.682 -7.217 -4.804 1.00 65.69 160 THR A CA 1
ATOM 1280 C C . THR A 1 160 ? 21.222 -7.471 -4.435 1.00 65.69 160 THR A C 1
ATOM 1282 O O . THR A 1 160 ? 20.577 -6.676 -3.746 1.00 65.69 160 THR A O 1
ATOM 1285 N N . TYR A 1 161 ? 20.667 -8.591 -4.912 1.00 63.91 161 TYR A N 1
ATOM 1286 C CA . TYR A 1 161 ? 19.360 -9.047 -4.448 1.00 63.91 161 TYR A CA 1
ATOM 1287 C C . TYR A 1 161 ? 19.469 -9.394 -2.965 1.00 63.91 161 TYR A C 1
ATOM 1289 O O . TYR A 1 161 ? 20.352 -10.158 -2.578 1.00 63.91 161 TYR A O 1
ATOM 1297 N N . LEU A 1 162 ? 18.563 -8.862 -2.142 1.00 63.28 162 LEU A N 1
ATOM 1298 C CA . LEU A 1 162 ? 18.464 -9.287 -0.749 1.00 63.28 162 LEU A CA 1
ATOM 1299 C C . LEU A 1 162 ? 18.157 -10.797 -0.723 1.00 63.28 162 LEU A C 1
ATOM 1301 O O . LEU A 1 162 ? 17.164 -11.202 -1.343 1.00 63.28 162 LEU A O 1
ATOM 1305 N N . PRO A 1 163 ? 18.998 -11.625 -0.075 1.00 50.94 163 PRO A N 1
ATOM 1306 C CA . PRO A 1 163 ? 18.723 -13.046 0.071 1.00 50.94 163 PRO A CA 1
ATOM 1307 C C . PRO A 1 163 ? 17.493 -13.253 0.964 1.00 50.94 163 PRO A C 1
ATOM 1309 O O . PRO A 1 163 ? 17.207 -12.440 1.845 1.00 50.94 163 PRO A O 1
ATOM 1312 N N . HIS A 1 164 ? 16.750 -14.324 0.681 1.00 50.59 164 HIS A N 1
ATOM 1313 C CA . HIS A 1 164 ? 15.619 -14.779 1.490 1.00 50.59 164 HIS A CA 1
ATOM 1314 C C . HIS A 1 164 ? 16.072 -15.411 2.802 1.00 50.59 164 HIS A C 1
ATOM 1316 O O . HIS A 1 164 ? 17.099 -16.125 2.775 1.00 50.59 164 HIS A O 1
#

Foldseek 3Di:
DVVVLVVLQVCLVVDDLVRLLVCCVVPPVVVLQVCLLVCLLPDPVVVVVNQVVVLSSLCSNQVDDPPDDPVVSCVSSVHDRSVVVSLVSLLVLLLCLCVVNHPPVSVVLWAFDDDPDPDLLNLFRATDQDDDPDPSSCSNSSNCSRVSVSVVCVVVVDRDDDDD

Mean predicted aligned error: 7.24 Å

Sequence (164 aa):
MKSRIGFLFRNKAFFTHAAKYTLVKRTILPVLDFGDVIYKIAANTLLSKLDAVYNSAIHFVTKAPYTTHHCDLYALGGWSSLHIRHQTHWLQVIYKSLLGKAPLYLNSLVTIATSNRSTHSSRYISLVTPKANTSFGRHSSQFSAVNDWNELQKSLNLETYLPH

pLDDT: mean 83.92, std 8.46, range [50.59, 94.62]

Radius of gyration: 19.38 Å; Cα contacts (8 Å, |Δi|>4): 134; chains: 1; bounding box: 57×30×46 Å

Solvent-accessible surface area (backbone atoms only — not comparable to full-atom values): 9675 Å² total; per-residue (Å²): 109,70,70,58,54,52,53,50,62,75,50,50,86,84,47,53,61,69,53,37,47,51,49,43,60,69,64,48,46,56,61,55,62,65,40,38,78,63,46,74,65,52,55,70,78,57,51,55,55,51,50,53,54,49,52,51,54,42,34,68,43,60,67,54,62,92,83,58,54,67,70,59,49,25,61,73,55,76,42,77,56,70,66,59,49,42,54,52,51,51,53,50,51,53,53,33,17,75,71,63,75,38,61,68,79,55,27,74,58,61,48,76,54,82,66,98,55,100,44,84,74,59,49,35,83,34,46,56,74,66,92,53,93,44,77,70,49,48,55,32,64,53,40,42,50,30,49,57,49,40,52,46,37,67,76,66,68,39,65,67,82,82,82,132

Secondary structure (DSSP, 8-state):
-HHHHHHHHHTTTSS-HHHHHHHHHHHTHHHHHHHHHHHTTS-HHHHHHHHHHHHHHHHHHH---TTS-HHHHHHHHT---HHHHHHHHHHHHHHHHHTT-S-HHHHTT--BPPPSS--GGGGS--B------SHHHHTSHHHHHHHHHHHHHHHHT--SPPP-

Organism: Oncorhynchus mykiss (NCBI:txid8022)